Protein AF-A0A3D3DM09-F1 (afdb_monomer)

Nearest PDB structures (foldseek):
  2dn7-assembly1_A  TM=6.534E-01  e=2.223E-01  Homo sapiens
  2cum-assembly1_A  TM=6.910E-01  e=6.233E-01  Homo sapiens
  4plo-assembly1_B-2  TM=5.589E-01  e=1.390E+00  Mus musculus
  2v5y-assembly1_A  TM=5.999E-01  e=7.321E+00  Homo sapiens
  2r2c-assembly1_B  TM=3.373E-01  e=6.914E+00  Porphyromonas gingivalis W83

pLDDT: mean 80.42, std 18.64, range [31.58, 96.94]

Sequence (110 aa):
VQDPEAGLRLRLNVGVATEDIMVFGQAPCSPGRMKHRRVYYLGLLSPSQNGQSDITELYTARFGQPAPGQKVFIVTSQTRNGWKGPNWIHSAIVPPSSTAKSQQATEKAP

Foldseek 3Di:
DPDLPDADWDKDQQAQDPAWKWKWWDAWAALPDDDDDDIDTQGTFDGADVRMTTCQCSVCVPHNRDAARTKMKMWIWTQDPNRIDDIDIDMDGHHHSCPDDPPPDDDDDD

Solvent-accessible surface area (backbone atoms only — not comparable to full-atom values): 6963 Å² total; per-residue (Å²): 137,84,65,95,81,67,70,89,77,43,73,44,81,67,43,88,55,92,58,66,30,38,34,26,36,34,70,67,37,62,59,87,63,86,72,85,83,74,67,41,84,49,46,71,55,66,78,43,60,94,28,30,30,81,44,36,65,48,47,30,77,74,63,44,81,76,54,61,54,25,22,42,39,40,37,39,35,40,50,56,95,89,40,78,49,73,75,47,80,47,73,51,61,39,64,71,77,86,77,78,74,96,78,86,88,82,85,90,80,134

Secondary structure (DSSP, 8-state):
---TT-PPP-EEE--S--S-EEEEEEEEE-TT--S----EEEEEPPPPBTTEEE-HHHHHHHH-PPPTT-EEEEEEEEEETTEEEEEEEEEEEPPPP-SS----------

Mean predicted aligned error: 9.36 Å

Structure (mmCIF, N/CA/C/O backbone):
data_AF-A0A3D3DM09-F1
#
_entry.id   AF-A0A3D3DM09-F1
#
loop_
_atom_site.group_PDB
_atom_site.id
_atom_site.type_symbol
_atom_site.label_atom_id
_atom_site.label_alt_id
_atom_site.label_comp_id
_atom_site.label_asym_id
_atom_site.label_entity_id
_atom_site.label_seq_id
_atom_site.pdbx_PDB_ins_code
_atom_site.Cartn_x
_atom_site.Cartn_y
_atom_site.Cartn_z
_atom_site.occupancy
_atom_site.B_iso_or_equiv
_atom_site.auth_seq_id
_atom_site.auth_comp_id
_atom_site.auth_asym_id
_atom_site.auth_atom_id
_atom_site.pdbx_PDB_model_num
ATOM 1 N N . VAL A 1 1 ? -15.022 13.956 -5.993 1.00 35.59 1 VAL A N 1
ATOM 2 C CA . VAL A 1 1 ? -16.042 12.935 -5.674 1.00 35.59 1 VAL A CA 1
ATOM 3 C C . VAL A 1 1 ? -15.375 11.902 -4.780 1.00 35.59 1 VAL A C 1
ATOM 5 O O . VAL A 1 1 ? -14.512 11.174 -5.251 1.00 35.59 1 VAL A O 1
ATOM 8 N N . GLN A 1 2 ? -15.623 11.968 -3.472 1.00 36.62 2 GLN A N 1
ATOM 9 C CA . GLN A 1 2 ? -15.273 10.913 -2.518 1.00 36.62 2 GLN A CA 1
ATOM 10 C C . GLN A 1 2 ? -16.590 10.207 -2.221 1.00 36.62 2 GLN A C 1
ATOM 12 O O . GLN A 1 2 ? -17.441 10.780 -1.546 1.00 36.62 2 GLN A O 1
ATOM 17 N N . ASP A 1 3 ? -16.785 9.031 -2.812 1.00 46.50 3 ASP A N 1
ATOM 18 C CA . ASP A 1 3 ? -17.992 8.243 -2.594 1.00 46.50 3 ASP A CA 1
ATOM 19 C C . ASP A 1 3 ? -18.008 7.699 -1.157 1.00 46.50 3 ASP A C 1
ATOM 21 O O . ASP A 1 3 ? -17.039 7.056 -0.739 1.00 46.50 3 ASP A O 1
ATOM 25 N N . PRO A 1 4 ? -19.087 7.930 -0.391 1.00 44.12 4 PRO A N 1
ATOM 26 C CA . PRO A 1 4 ? -19.195 7.518 1.009 1.00 44.12 4 PRO A CA 1
ATOM 27 C C . PRO A 1 4 ? -19.397 6.002 1.217 1.00 44.12 4 PRO A C 1
ATOM 29 O O . PRO A 1 4 ? -19.479 5.567 2.361 1.00 44.12 4 PRO A O 1
ATOM 32 N N . GLU A 1 5 ? -19.423 5.193 0.148 1.00 49.34 5 GLU A N 1
ATOM 33 C CA . GLU A 1 5 ? -19.413 3.717 0.208 1.00 49.34 5 GLU A CA 1
ATOM 34 C C . GLU A 1 5 ? -18.031 3.081 -0.031 1.00 49.34 5 GLU A C 1
ATOM 36 O O . GLU A 1 5 ? -17.858 1.871 0.120 1.00 49.34 5 GLU A O 1
ATOM 41 N N . ALA A 1 6 ? -17.016 3.856 -0.420 1.00 57.97 6 ALA A N 1
ATOM 42 C CA . ALA A 1 6 ? -15.742 3.278 -0.818 1.00 57.97 6 ALA A CA 1
ATOM 43 C C . ALA A 1 6 ? -14.922 2.864 0.414 1.00 57.97 6 ALA A C 1
ATOM 45 O O . ALA A 1 6 ? -14.394 3.706 1.142 1.00 57.97 6 ALA A O 1
ATOM 46 N N . GLY A 1 7 ? -14.786 1.552 0.630 1.00 68.38 7 GLY A N 1
ATOM 47 C CA . GLY A 1 7 ? -13.844 0.977 1.590 1.00 68.38 7 GLY A CA 1
ATOM 48 C C . GLY A 1 7 ? -12.409 1.500 1.418 1.00 68.38 7 GLY A C 1
ATOM 49 O O . GLY A 1 7 ? -12.079 2.231 0.481 1.00 68.38 7 GLY A O 1
ATOM 50 N N . LEU A 1 8 ? -11.522 1.129 2.343 1.00 83.50 8 LEU A N 1
ATOM 51 C CA . LEU A 1 8 ? -10.141 1.612 2.328 1.00 83.50 8 LEU A CA 1
ATOM 52 C C . LEU A 1 8 ? -9.448 1.271 0.999 1.00 83.50 8 LEU A C 1
ATOM 54 O O . LEU A 1 8 ? -9.304 0.096 0.672 1.00 83.50 8 LEU A O 1
ATOM 58 N N . ARG A 1 9 ? -8.940 2.293 0.300 1.00 89.50 9 ARG A N 1
ATOM 59 C CA . ARG A 1 9 ? -8.116 2.121 -0.903 1.00 89.50 9 ARG A CA 1
ATOM 60 C C . ARG A 1 9 ? -6.637 2.339 -0.614 1.00 89.50 9 ARG A C 1
ATOM 62 O O . ARG A 1 9 ? -6.240 3.369 -0.067 1.00 89.50 9 ARG A O 1
ATOM 69 N N . LEU A 1 10 ? -5.817 1.386 -1.036 1.00 90.25 10 LEU A N 1
ATOM 70 C CA . LEU A 1 10 ? -4.363 1.445 -0.999 1.00 90.25 10 LEU A CA 1
ATOM 71 C C . LEU A 1 10 ? -3.848 1.776 -2.400 1.00 90.25 10 LEU A C 1
ATOM 73 O O . LEU A 1 10 ? -3.855 0.935 -3.294 1.00 90.25 10 LEU A O 1
ATOM 77 N N . ARG A 1 11 ? -3.383 3.015 -2.585 1.00 91.38 11 ARG A N 1
ATOM 78 C CA . ARG A 1 11 ? -2.799 3.485 -3.848 1.00 91.38 11 ARG A CA 1
ATOM 79 C C . ARG A 1 11 ? -1.297 3.651 -3.695 1.00 91.38 11 ARG A C 1
ATOM 81 O O . ARG A 1 11 ? -0.832 4.256 -2.730 1.00 91.38 11 ARG A O 1
ATOM 88 N N . LEU A 1 12 ? -0.551 3.137 -4.662 1.00 89.50 12 LEU A N 1
ATOM 89 C CA . LEU A 1 12 ? 0.897 3.235 -4.705 1.00 89.50 12 LEU A CA 1
ATOM 90 C C . LEU A 1 12 ? 1.341 4.158 -5.840 1.00 89.50 12 LEU A C 1
ATOM 92 O O . LEU A 1 12 ? 0.996 3.939 -7.000 1.00 89.50 12 LEU A O 1
ATOM 96 N N . ASN A 1 13 ? 2.139 5.168 -5.498 1.00 86.81 13 ASN A N 1
ATOM 97 C CA . ASN A 1 13 ? 2.794 6.031 -6.475 1.00 86.81 13 ASN A CA 1
ATOM 98 C C . ASN A 1 13 ? 4.031 5.307 -7.013 1.00 86.81 13 ASN A C 1
ATOM 100 O O . ASN A 1 13 ? 4.997 5.119 -6.276 1.00 86.81 13 ASN A O 1
ATOM 104 N N . VAL A 1 14 ? 3.994 4.911 -8.283 1.00 78.19 14 VAL A N 1
ATOM 105 C CA . VAL A 1 14 ? 5.091 4.184 -8.949 1.00 78.19 14 VAL A CA 1
ATOM 106 C C . VAL A 1 14 ? 5.663 4.934 -10.155 1.00 78.19 14 VAL A C 1
ATOM 108 O O . VAL A 1 14 ? 6.618 4.467 -10.766 1.00 78.19 14 VAL A O 1
ATOM 111 N N . GLY A 1 15 ? 5.104 6.102 -10.495 1.00 74.50 15 GLY A N 1
ATOM 112 C CA . GLY A 1 15 ? 5.469 6.832 -11.710 1.00 74.50 15 GLY A CA 1
ATOM 113 C C . GLY A 1 15 ? 5.022 6.093 -12.974 1.00 74.50 15 GLY A C 1
ATOM 114 O O . GLY A 1 15 ? 4.131 5.240 -12.923 1.00 74.50 15 GLY A O 1
ATOM 115 N N . VAL A 1 16 ? 5.617 6.433 -14.119 1.00 66.50 16 VAL A N 1
ATOM 116 C CA . VAL A 1 16 ? 5.416 5.677 -15.363 1.00 66.50 16 VAL A CA 1
ATOM 117 C C . VAL A 1 16 ? 6.166 4.354 -15.222 1.00 66.50 16 VAL A C 1
ATOM 119 O O . VAL A 1 16 ? 7.387 4.309 -15.343 1.00 66.50 16 VAL A O 1
ATOM 122 N N . ALA A 1 17 ? 5.433 3.289 -14.908 1.00 61.84 17 ALA A N 1
ATOM 123 C CA . ALA A 1 17 ? 5.981 1.945 -14.868 1.00 61.84 17 ALA A CA 1
ATOM 124 C C . ALA A 1 17 ? 5.961 1.375 -16.290 1.00 61.84 17 ALA A C 1
ATOM 126 O O . ALA A 1 17 ? 4.892 1.140 -16.847 1.00 61.84 17 ALA A O 1
ATOM 127 N N . THR A 1 18 ? 7.136 1.196 -16.888 1.00 59.19 18 THR A N 1
ATOM 128 C CA . THR A 1 18 ? 7.299 0.595 -18.224 1.00 59.19 18 THR A CA 1
ATOM 129 C C . THR A 1 18 ? 7.547 -0.914 -18.176 1.00 59.19 18 THR A C 1
ATOM 131 O O . THR A 1 18 ? 7.640 -1.542 -19.223 1.00 59.19 18 THR A O 1
ATOM 134 N N . GLU A 1 19 ? 7.690 -1.489 -16.980 1.00 69.50 19 GLU A N 1
ATOM 135 C CA . GLU A 1 19 ? 8.089 -2.881 -16.739 1.00 69.50 19 GLU A CA 1
ATOM 136 C C . GLU A 1 19 ? 7.286 -3.487 -15.580 1.00 69.50 19 GLU A C 1
ATOM 138 O O . GLU A 1 19 ? 6.670 -2.763 -14.791 1.00 69.50 19 GLU A O 1
ATOM 143 N N . ASP A 1 20 ? 7.342 -4.815 -15.452 1.00 77.19 20 ASP A N 1
ATOM 144 C CA . ASP A 1 20 ? 6.687 -5.564 -14.381 1.00 77.19 20 ASP A CA 1
ATOM 145 C C . ASP A 1 20 ? 7.280 -5.206 -13.006 1.00 77.19 20 ASP A C 1
ATOM 147 O O . ASP A 1 20 ? 8.435 -5.510 -12.681 1.00 77.19 20 ASP A O 1
ATOM 151 N N . ILE A 1 21 ? 6.469 -4.566 -12.159 1.00 87.31 21 ILE A N 1
ATOM 152 C CA . ILE A 1 21 ? 6.842 -4.216 -10.785 1.00 87.31 21 ILE A CA 1
ATOM 153 C C . ILE A 1 21 ? 6.314 -5.294 -9.843 1.00 87.31 21 ILE A C 1
ATOM 155 O O . ILE A 1 21 ? 5.107 -5.453 -9.679 1.00 87.31 21 ILE A O 1
ATOM 159 N N . MET A 1 22 ? 7.209 -6.000 -9.156 1.00 91.50 22 MET A N 1
ATOM 160 C CA . MET A 1 22 ? 6.820 -6.944 -8.111 1.00 91.50 22 MET A CA 1
ATOM 161 C C . MET A 1 22 ? 6.429 -6.192 -6.841 1.00 91.50 22 MET A C 1
ATOM 163 O O 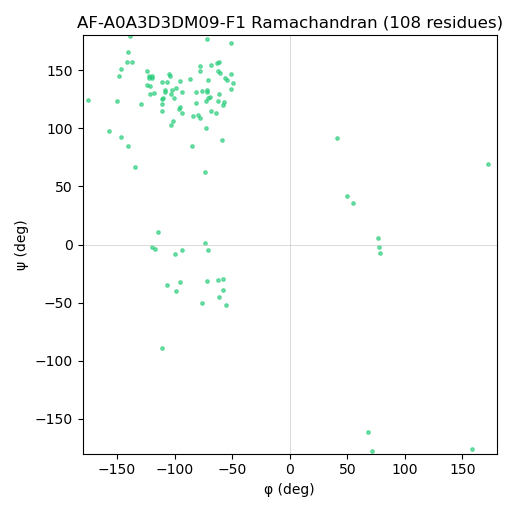. MET A 1 22 ? 7.184 -5.346 -6.353 1.00 91.50 22 MET A O 1
ATOM 167 N N . VAL A 1 23 ? 5.286 -6.553 -6.266 1.00 94.00 23 VAL A N 1
ATOM 168 C CA . VAL A 1 23 ? 4.755 -5.972 -5.033 1.00 94.00 23 VAL A CA 1
ATOM 169 C C . VAL A 1 23 ? 4.863 -6.980 -3.900 1.00 94.00 23 VAL A C 1
ATOM 171 O O . VAL A 1 23 ? 4.433 -8.130 -4.006 1.00 94.00 23 VAL A O 1
ATOM 174 N N . PHE A 1 24 ? 5.397 -6.524 -2.775 1.00 95.81 24 PHE A N 1
ATOM 175 C CA . PHE A 1 24 ? 5.449 -7.261 -1.525 1.00 95.81 24 PHE A CA 1
ATOM 176 C C . PHE A 1 24 ? 4.779 -6.447 -0.422 1.00 95.81 24 PHE A C 1
ATOM 178 O O . PHE A 1 24 ? 4.836 -5.219 -0.417 1.00 95.81 24 PHE A O 1
ATOM 185 N N . GLY A 1 25 ? 4.186 -7.122 0.555 1.00 96.31 25 GLY A N 1
ATOM 186 C CA . GLY A 1 25 ? 3.537 -6.470 1.684 1.00 96.31 25 GLY A CA 1
ATOM 187 C C . GLY A 1 25 ? 3.762 -7.194 2.997 1.00 96.31 25 GLY A C 1
ATOM 188 O O . GLY A 1 25 ? 4.047 -8.392 3.043 1.00 96.31 25 GLY A O 1
ATOM 189 N N . GLN A 1 26 ? 3.627 -6.449 4.084 1.00 96.94 26 GLN A N 1
ATOM 190 C CA . GLN A 1 26 ? 3.562 -6.993 5.435 1.00 96.94 26 GLN A CA 1
ATOM 191 C C . GLN A 1 26 ? 2.118 -6.938 5.934 1.00 96.94 26 GLN A C 1
ATOM 193 O O . GLN A 1 26 ? 1.407 -5.969 5.653 1.00 96.94 26 GLN A O 1
ATOM 198 N N . ALA A 1 27 ? 1.732 -7.921 6.750 1.00 95.88 27 ALA A N 1
ATOM 199 C CA . ALA A 1 27 ? 0.514 -7.833 7.544 1.00 95.88 27 ALA A CA 1
ATOM 200 C C . ALA A 1 27 ? 0.466 -6.508 8.343 1.00 95.88 27 ALA A C 1
ATOM 202 O O . ALA A 1 27 ? 1.530 -6.013 8.767 1.00 95.88 27 ALA A O 1
ATOM 203 N N . PRO A 1 28 ? -0.737 -5.943 8.557 1.00 94.94 28 PRO A N 1
ATOM 204 C CA . PRO A 1 28 ? -0.901 -4.678 9.262 1.00 94.94 28 PRO A CA 1
ATOM 205 C C . PRO A 1 28 ? -0.260 -4.745 10.648 1.00 94.94 28 PRO A C 1
ATOM 207 O O . PRO A 1 28 ? -0.280 -5.782 11.315 1.00 94.94 28 PRO A O 1
ATOM 210 N N . CYS A 1 29 ? 0.347 -3.652 11.094 1.00 95.62 29 CYS A N 1
ATOM 211 C CA . CYS A 1 29 ? 1.037 -3.613 12.381 1.00 95.62 29 CYS A CA 1
ATOM 212 C C . CYS A 1 29 ? 0.775 -2.317 13.147 1.00 95.62 29 CY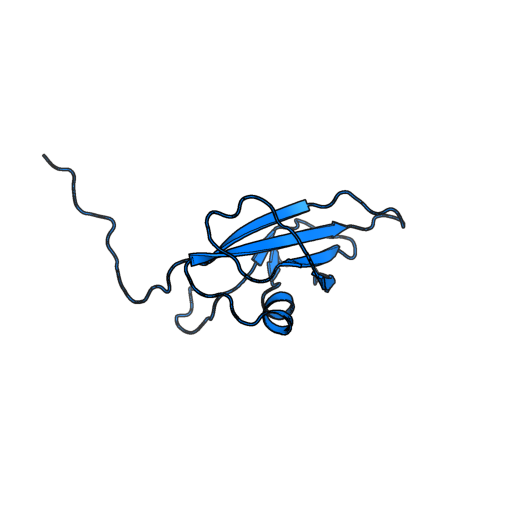S A C 1
ATOM 214 O O . CYS A 1 29 ? 0.072 -1.430 12.672 1.00 95.62 29 CYS A O 1
ATOM 216 N N . SER A 1 30 ? 1.362 -2.191 14.340 1.00 94.38 30 SER A N 1
ATOM 217 C CA . SER A 1 30 ? 1.238 -0.976 15.145 1.00 94.38 30 SER A CA 1
ATOM 218 C C . SER A 1 30 ? 1.800 0.265 14.425 1.00 94.38 30 SER A C 1
ATOM 220 O O . SER A 1 30 ? 2.795 0.155 13.694 1.00 94.38 30 SER A O 1
ATOM 222 N N . PRO A 1 31 ? 1.216 1.459 14.653 1.00 93.62 31 PRO A N 1
ATOM 223 C CA . PRO A 1 31 ? 1.632 2.700 13.992 1.00 93.62 31 PRO A CA 1
ATOM 224 C C . PRO A 1 31 ? 3.075 3.102 14.321 1.00 93.62 31 PRO A C 1
ATOM 226 O O . PRO A 1 31 ? 3.778 3.638 13.466 1.00 93.62 31 PRO A O 1
ATOM 229 N N . GLY A 1 32 ? 3.553 2.760 15.524 1.00 94.69 32 GLY A N 1
ATOM 230 C CA . GLY A 1 32 ? 4.926 3.021 15.968 1.00 94.69 32 GLY A CA 1
ATOM 231 C C . GLY A 1 32 ? 6.000 2.160 15.291 1.00 94.69 32 GLY A C 1
ATOM 232 O O . GLY A 1 32 ? 7.189 2.363 15.529 1.00 94.69 32 GLY A O 1
ATOM 233 N N . ARG A 1 33 ? 5.639 1.184 14.445 1.00 94.88 33 ARG A N 1
ATOM 234 C CA . ARG A 1 33 ? 6.641 0.383 13.732 1.00 94.88 33 ARG A CA 1
ATOM 235 C C . ARG A 1 33 ? 7.330 1.228 12.656 1.00 94.88 33 ARG A C 1
ATOM 237 O O . ARG A 1 33 ? 6.682 1.800 11.782 1.00 94.88 33 ARG A O 1
ATOM 244 N N . MET A 1 34 ? 8.662 1.277 12.694 1.00 93.12 34 MET A N 1
ATOM 245 C CA . MET A 1 34 ? 9.461 2.077 11.749 1.00 93.12 34 MET A CA 1
ATOM 246 C C . MET A 1 34 ? 9.976 1.279 10.546 1.00 93.12 34 MET A C 1
ATOM 248 O O . MET A 1 34 ? 10.076 1.831 9.457 1.00 93.12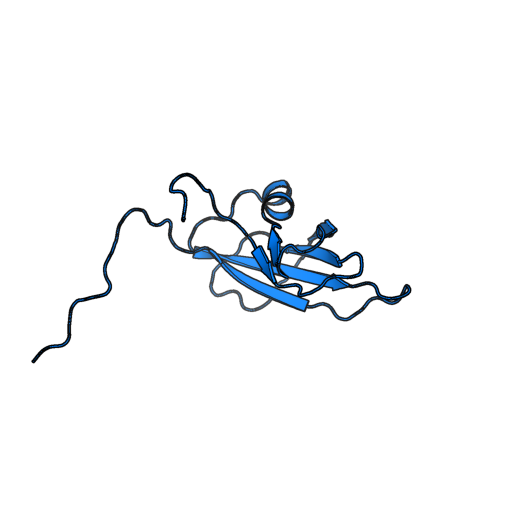 34 MET A O 1
ATOM 252 N N . LYS A 1 35 ? 10.274 -0.016 10.717 1.00 92.81 35 LYS A N 1
ATOM 253 C CA . LYS A 1 35 ? 10.823 -0.888 9.665 1.00 92.81 35 LYS A CA 1
ATOM 254 C C . LYS A 1 35 ? 9.923 -2.099 9.429 1.00 92.81 35 LYS A C 1
ATOM 256 O O . LYS A 1 35 ? 9.358 -2.638 10.388 1.00 92.81 35 LYS A O 1
ATOM 261 N N . HIS A 1 36 ? 9.836 -2.552 8.178 1.00 91.38 36 HIS A N 1
ATOM 262 C CA . HIS A 1 36 ? 9.214 -3.838 7.873 1.00 91.38 36 HIS A CA 1
ATOM 263 C C . HIS A 1 36 ? 10.082 -4.989 8.406 1.00 91.38 36 HIS A C 1
ATOM 265 O O . HIS A 1 36 ? 11.295 -4.850 8.564 1.00 91.38 36 HIS A O 1
ATOM 271 N N . ARG A 1 37 ? 9.465 -6.140 8.688 1.00 89.75 37 ARG A N 1
ATOM 272 C CA . ARG A 1 37 ? 10.179 -7.384 9.024 1.00 89.75 37 ARG A CA 1
ATOM 273 C C . ARG A 1 37 ? 10.013 -8.411 7.912 1.00 89.75 37 ARG A C 1
ATOM 275 O O . ARG A 1 37 ? 10.815 -8.443 6.988 1.00 89.75 37 ARG A O 1
ATOM 282 N N . ARG A 1 38 ? 8.958 -9.225 7.990 1.00 92.50 38 ARG A N 1
ATOM 283 C CA . ARG A 1 38 ? 8.639 -10.253 6.995 1.00 92.50 38 ARG A CA 1
ATOM 284 C C . ARG A 1 38 ? 7.668 -9.683 5.974 1.00 92.50 38 ARG A C 1
ATOM 286 O O . ARG A 1 38 ? 6.536 -9.370 6.329 1.00 92.50 38 ARG A O 1
ATOM 293 N N . VAL A 1 39 ? 8.132 -9.544 4.739 1.00 95.44 39 VAL A N 1
ATOM 294 C CA . VAL A 1 39 ? 7.296 -9.154 3.602 1.00 95.44 39 VAL A CA 1
ATOM 295 C C . VAL A 1 39 ? 7.007 -10.376 2.749 1.00 95.44 39 VAL A C 1
ATOM 297 O O . VAL A 1 39 ? 7.841 -11.271 2.624 1.00 95.44 39 VAL A O 1
ATOM 300 N N . TYR A 1 40 ? 5.815 -10.409 2.178 1.00 96.38 40 TYR A N 1
ATOM 301 C CA . TYR A 1 40 ? 5.336 -11.499 1.352 1.00 96.38 40 TYR A CA 1
ATOM 302 C C . TYR A 1 40 ? 4.965 -10.976 -0.024 1.00 96.38 40 TYR A C 1
ATOM 304 O O . TYR A 1 40 ? 4.418 -9.882 -0.128 1.00 96.38 40 TYR A O 1
ATOM 312 N N . TYR A 1 41 ? 5.237 -11.766 -1.059 1.00 95.25 41 TYR A N 1
ATOM 313 C CA . TYR A 1 41 ? 4.826 -11.438 -2.420 1.00 95.25 41 TYR A CA 1
ATOM 314 C C . TYR A 1 41 ? 3.298 -11.340 -2.508 1.00 95.25 41 TYR A C 1
ATOM 316 O O . TYR A 1 41 ? 2.594 -12.226 -2.017 1.00 95.25 41 TYR A O 1
ATOM 324 N N . LEU A 1 42 ? 2.800 -10.249 -3.084 1.00 95.31 42 LEU A N 1
ATOM 325 C CA . LEU A 1 42 ? 1.372 -9.994 -3.274 1.00 95.31 42 LEU A CA 1
ATOM 326 C C . LEU A 1 42 ? 0.960 -10.155 -4.735 1.00 95.31 42 LEU A C 1
ATOM 328 O O . LEU A 1 42 ? -0.132 -10.641 -4.998 1.00 95.31 42 LEU A O 1
ATOM 332 N N . GLY A 1 43 ? 1.835 -9.788 -5.671 1.00 92.81 43 GLY A N 1
ATOM 333 C CA . GLY A 1 43 ? 1.557 -9.873 -7.100 1.00 92.81 43 GLY A CA 1
ATOM 334 C C . GLY A 1 43 ? 2.440 -8.943 -7.921 1.00 92.81 43 GLY A C 1
ATOM 335 O O . GLY A 1 43 ? 3.325 -8.268 -7.386 1.00 92.81 43 GLY A O 1
ATOM 336 N N . LEU A 1 44 ? 2.171 -8.908 -9.222 1.00 90.50 44 LEU A N 1
ATOM 337 C CA . LEU A 1 44 ? 2.685 -7.878 -10.114 1.00 90.50 44 LEU A CA 1
ATOM 338 C C . LEU A 1 44 ? 1.741 -6.680 -10.083 1.00 90.50 44 LEU A C 1
ATOM 340 O O . LEU A 1 44 ? 0.524 -6.831 -9.982 1.00 90.50 44 LEU A O 1
ATOM 344 N N . LEU A 1 45 ? 2.317 -5.489 -10.134 1.00 87.88 45 LEU A N 1
ATOM 345 C CA . LEU A 1 45 ? 1.568 -4.250 -10.205 1.00 87.88 45 LEU A CA 1
ATOM 346 C C . LEU A 1 45 ? 0.934 -4.121 -11.595 1.00 87.88 45 LEU A C 1
ATOM 348 O O . LEU A 1 45 ? 1.611 -4.294 -12.607 1.00 8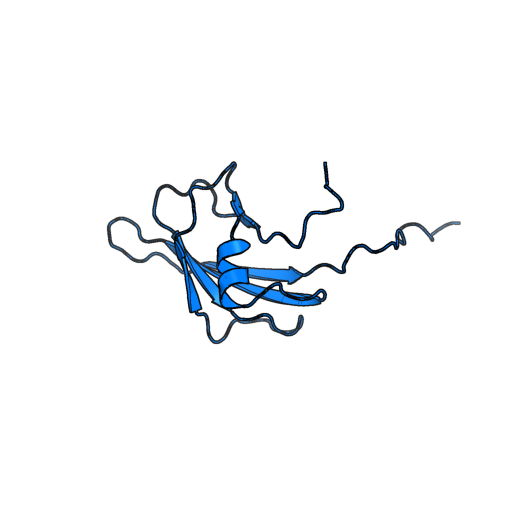7.88 45 LEU A O 1
ATOM 352 N N . SER A 1 46 ? -0.348 -3.773 -11.640 1.00 76.44 46 SER A N 1
ATOM 353 C CA . SER A 1 46 ? -1.017 -3.378 -12.879 1.00 76.44 46 SER A CA 1
ATOM 354 C C . SER A 1 46 ? -0.364 -2.118 -13.472 1.00 76.44 46 SER A C 1
ATOM 356 O O . SER A 1 46 ? 0.226 -1.336 -12.719 1.00 76.44 46 SER A O 1
ATOM 358 N N . PRO A 1 47 ? -0.496 -1.860 -14.788 1.00 73.44 47 PRO A N 1
ATOM 359 C CA . PRO A 1 47 ? -0.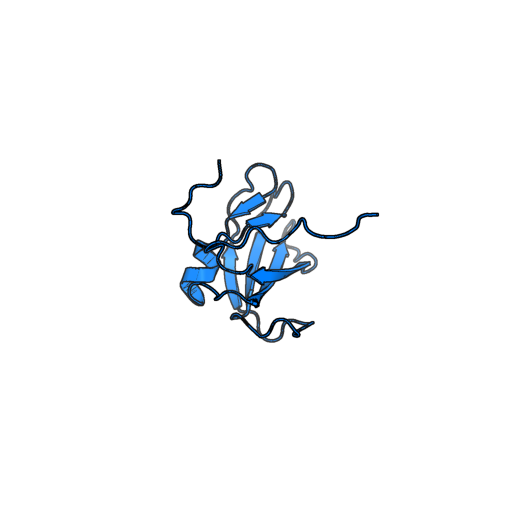052 -0.605 -15.386 1.00 73.44 47 PRO A CA 1
ATOM 360 C C . PRO A 1 47 ? -0.599 0.601 -14.618 1.00 73.44 47 PRO A C 1
ATOM 362 O O . PRO A 1 47 ? -1.783 0.647 -14.273 1.00 73.44 47 PRO A O 1
ATOM 365 N N . SER A 1 48 ? 0.264 1.576 -14.336 1.00 76.44 48 SER A N 1
ATOM 366 C CA . SER A 1 48 ? -0.135 2.728 -13.537 1.00 76.44 48 SER A CA 1
ATOM 367 C C . SER A 1 48 ? -1.064 3.651 -14.327 1.00 76.44 48 SER A C 1
ATOM 369 O O . SER A 1 48 ? -0.777 4.050 -15.455 1.00 76.44 48 SER A O 1
ATOM 371 N N . GLN A 1 49 ? -2.180 4.044 -13.715 1.00 74.38 49 GLN A N 1
ATOM 372 C CA . GLN A 1 49 ? -3.054 5.083 -14.248 1.00 74.38 49 GLN A CA 1
ATOM 373 C C . GLN A 1 49 ? -2.671 6.408 -13.586 1.00 74.38 49 GLN A C 1
ATOM 375 O O . GLN A 1 49 ? -2.732 6.547 -12.363 1.00 74.38 49 GLN A O 1
ATOM 380 N N . ASN A 1 50 ? -2.235 7.386 -14.384 1.00 77.94 50 ASN A N 1
ATOM 381 C CA . ASN A 1 50 ? -1.732 8.678 -13.894 1.00 77.94 50 ASN A CA 1
ATOM 382 C C . ASN A 1 50 ? -0.579 8.541 -12.873 1.00 77.94 50 ASN A C 1
ATOM 384 O O . ASN A 1 50 ? -0.500 9.294 -11.904 1.00 77.94 50 ASN A O 1
ATOM 388 N N . GLY A 1 51 ? 0.298 7.547 -13.054 1.00 81.50 51 GLY A N 1
ATOM 389 C CA . GLY A 1 51 ? 1.445 7.305 -12.168 1.00 81.50 51 GLY A CA 1
ATOM 390 C C . GLY A 1 51 ? 1.105 6.632 -10.833 1.00 81.50 51 GLY A C 1
ATOM 391 O O . GLY A 1 51 ? 1.991 6.457 -9.989 1.00 81.50 51 GLY A O 1
ATOM 392 N N . GLN A 1 52 ? -0.156 6.231 -10.641 1.00 85.88 52 GLN A N 1
ATOM 393 C CA . GLN A 1 52 ? -0.637 5.527 -9.457 1.00 85.88 52 GLN A CA 1
ATOM 394 C C . GLN A 1 52 ? -1.194 4.159 -9.829 1.00 85.88 52 GLN A C 1
ATOM 396 O O . GLN A 1 52 ? -1.817 3.996 -10.873 1.00 85.88 52 GLN A O 1
ATOM 401 N N . SER A 1 53 ? -1.005 3.180 -8.953 1.00 88.19 53 SER A N 1
ATOM 402 C CA . SER A 1 53 ? -1.628 1.861 -9.085 1.00 88.19 53 SER A CA 1
ATOM 403 C C . SER A 1 53 ? -2.419 1.529 -7.836 1.00 88.19 53 SER A C 1
ATOM 405 O O . SER A 1 53 ? -1.969 1.806 -6.722 1.00 88.19 53 SER A O 1
ATOM 407 N N . ASP A 1 54 ? -3.609 0.971 -8.022 1.00 90.44 54 ASP A N 1
ATOM 408 C CA . ASP A 1 54 ? -4.411 0.452 -6.922 1.00 90.44 54 ASP A CA 1
ATOM 409 C C . ASP A 1 54 ? -3.908 -0.952 -6.569 1.00 90.44 54 ASP A C 1
ATOM 411 O O . ASP A 1 54 ? -3.842 -1.833 -7.421 1.00 90.44 54 ASP A O 1
ATOM 415 N N . ILE A 1 55 ? -3.494 -1.135 -5.318 1.00 92.75 55 ILE A N 1
ATOM 416 C CA . ILE A 1 55 ? -2.990 -2.408 -4.790 1.00 92.75 55 ILE A CA 1
ATOM 417 C C . ILE A 1 55 ? -3.920 -2.974 -3.715 1.00 92.75 55 ILE A C 1
ATOM 419 O O . ILE A 1 55 ? -3.533 -3.894 -2.992 1.00 92.75 55 ILE A O 1
ATOM 423 N N . THR A 1 56 ? -5.117 -2.402 -3.563 1.00 92.69 56 THR A N 1
ATOM 424 C CA . THR A 1 56 ? -6.068 -2.770 -2.512 1.00 92.69 56 THR A CA 1
ATOM 425 C C . THR A 1 56 ? -6.367 -4.256 -2.577 1.00 92.69 56 THR A C 1
ATOM 427 O O . THR A 1 56 ? -6.153 -4.943 -1.587 1.00 92.69 56 THR A O 1
ATOM 430 N N . GLU A 1 57 ? -6.752 -4.766 -3.747 1.00 92.44 57 GLU A N 1
ATOM 431 C CA . GLU A 1 57 ? -7.076 -6.183 -3.941 1.00 92.44 57 GLU A CA 1
ATOM 432 C C . GLU A 1 57 ? -5.878 -7.099 -3.664 1.00 92.44 57 GLU A C 1
ATOM 434 O O . GLU A 1 57 ? -6.012 -8.073 -2.928 1.00 92.44 57 GLU A O 1
ATOM 439 N N . LEU A 1 58 ? -4.684 -6.752 -4.166 1.00 93.88 58 LEU A N 1
ATOM 440 C CA . LEU A 1 58 ? -3.453 -7.517 -3.913 1.00 93.88 58 LEU A CA 1
ATOM 441 C C . LEU A 1 58 ? -3.150 -7.634 -2.414 1.00 93.88 58 LEU A C 1
ATOM 443 O O . LEU A 1 58 ? -2.691 -8.671 -1.931 1.00 93.88 58 LEU A O 1
ATOM 447 N N . TYR A 1 59 ? -3.389 -6.559 -1.666 1.00 95.25 59 TYR A N 1
ATOM 448 C CA . TYR A 1 59 ? -3.150 -6.529 -0.232 1.00 95.25 59 TYR A CA 1
ATOM 449 C C . TYR A 1 59 ? -4.235 -7.276 0.550 1.00 95.25 59 TYR A C 1
ATOM 451 O O . TYR A 1 59 ? -3.923 -8.125 1.393 1.00 95.25 59 TYR A O 1
ATOM 459 N N . THR A 1 60 ? -5.507 -6.974 0.281 1.00 94.56 60 THR A N 1
ATOM 460 C CA . THR A 1 60 ? -6.646 -7.509 1.036 1.00 94.56 60 THR A CA 1
ATOM 461 C C . THR A 1 60 ? -6.885 -8.983 0.755 1.00 94.56 60 THR A C 1
ATOM 463 O O . THR A 1 60 ? -7.249 -9.701 1.683 1.00 94.56 60 THR A O 1
ATOM 466 N N . ALA A 1 61 ? -6.581 -9.473 -0.450 1.00 94.75 61 ALA A N 1
ATOM 467 C CA . ALA A 1 61 ? -6.636 -10.900 -0.765 1.00 94.75 61 ALA A CA 1
ATOM 468 C C . ALA A 1 61 ? -5.737 -11.738 0.159 1.00 94.75 61 ALA A C 1
ATOM 470 O O . ALA A 1 61 ? -6.043 -12.895 0.437 1.00 94.75 61 ALA A O 1
ATOM 471 N N . ARG A 1 62 ? -4.636 -11.159 0.663 1.00 95.94 62 ARG A N 1
ATOM 472 C CA . ARG A 1 62 ? -3.699 -11.862 1.548 1.00 95.94 62 ARG A CA 1
ATOM 473 C C . ARG A 1 62 ? -3.906 -11.575 3.032 1.00 95.94 62 ARG A C 1
ATOM 475 O O . ARG A 1 62 ? -3.732 -12.480 3.844 1.00 95.94 62 ARG A O 1
ATOM 482 N N . PHE A 1 63 ? -4.196 -10.329 3.401 1.00 94.94 63 PHE A N 1
ATOM 483 C CA . PHE A 1 63 ? -4.216 -9.898 4.807 1.00 94.94 63 PHE A CA 1
ATOM 484 C C . PHE A 1 63 ? -5.583 -9.419 5.301 1.00 94.94 63 PHE A C 1
ATOM 486 O O . PHE A 1 63 ? -5.715 -9.098 6.482 1.00 94.94 63 PHE A O 1
ATOM 493 N N . GLY A 1 64 ? -6.585 -9.354 4.425 1.00 93.25 64 GLY A N 1
ATOM 494 C CA . GLY A 1 64 ? -7.841 -8.666 4.699 1.00 93.25 64 GLY A CA 1
ATOM 495 C C . GLY A 1 64 ? -7.690 -7.142 4.718 1.00 93.25 64 GLY A C 1
ATOM 496 O O . GLY A 1 64 ? -6.621 -6.584 4.450 1.00 93.25 64 GLY A O 1
ATOM 497 N N . GLN A 1 65 ? -8.789 -6.451 5.018 1.00 92.06 65 GLN A N 1
ATOM 498 C CA . GLN A 1 65 ? -8.801 -4.995 5.124 1.00 92.06 65 GLN A CA 1
ATOM 499 C C . GLN A 1 65 ? -8.081 -4.550 6.410 1.00 92.06 65 GLN A C 1
ATOM 501 O O . GLN A 1 65 ? -8.477 -4.970 7.499 1.00 92.06 65 GLN A O 1
ATOM 506 N N . PRO A 1 66 ? -7.038 -3.703 6.326 1.00 92.25 66 PRO A N 1
ATOM 507 C CA . PRO A 1 66 ? -6.365 -3.212 7.519 1.00 92.25 66 PRO A CA 1
ATOM 508 C C . PRO A 1 66 ? -7.27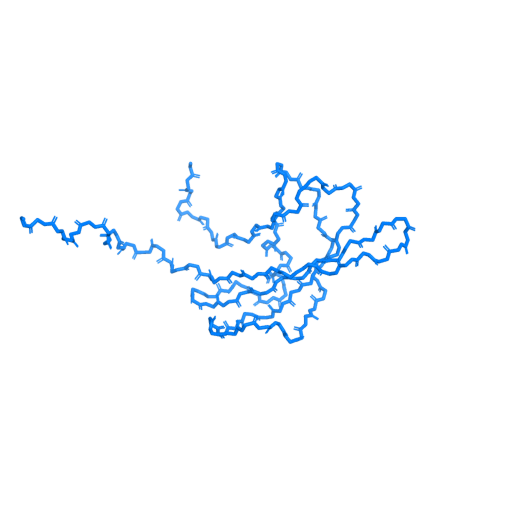2 -2.232 8.273 1.00 92.25 66 PRO A C 1
ATOM 510 O O . PRO A 1 66 ? -7.980 -1.418 7.676 1.00 92.25 66 PRO A O 1
ATOM 513 N N . ALA A 1 67 ? -7.237 -2.310 9.600 1.00 91.44 67 ALA A N 1
ATOM 514 C CA . ALA A 1 67 ? -8.057 -1.484 10.471 1.00 91.44 67 ALA A CA 1
ATOM 515 C C . ALA A 1 67 ? -7.485 -0.059 10.611 1.00 91.44 67 ALA A C 1
ATOM 517 O O . ALA A 1 67 ? -6.266 0.133 10.508 1.00 91.44 67 ALA A O 1
ATOM 518 N N . PRO A 1 68 ? -8.334 0.942 10.907 1.00 92.50 68 PRO A N 1
ATOM 519 C CA . PRO A 1 68 ? -7.886 2.289 11.244 1.00 92.50 68 PRO A CA 1
ATOM 520 C C . PRO A 1 68 ? -6.784 2.318 12.311 1.00 92.50 68 PRO A C 1
ATOM 522 O O . PRO A 1 68 ? -6.818 1.568 13.286 1.00 92.50 68 PRO A O 1
ATOM 525 N N . GLY A 1 69 ? -5.784 3.181 12.123 1.00 93.00 69 GLY A N 1
ATOM 526 C CA . GLY A 1 69 ? -4.637 3.315 13.026 1.00 93.00 69 GLY A CA 1
ATOM 527 C C . GLY A 1 69 ? -3.558 2.238 12.868 1.00 93.00 69 GLY A C 1
ATOM 528 O O . GLY A 1 69 ? -2.481 2.372 13.452 1.00 93.00 69 GLY A O 1
ATOM 529 N N . GLN A 1 70 ? -3.782 1.198 12.058 1.00 94.81 70 GLN A N 1
ATOM 530 C CA . GLN A 1 70 ? -2.730 0.246 11.708 1.00 94.81 70 GLN A CA 1
ATOM 531 C C . GLN A 1 70 ? -1.804 0.822 10.638 1.00 94.81 70 GLN A C 1
ATOM 533 O O . GLN A 1 70 ? -2.211 1.604 9.784 1.00 94.81 70 GLN A O 1
ATOM 538 N N . LYS A 1 71 ? -0.538 0.414 10.663 1.00 95.94 71 LYS A N 1
ATOM 539 C CA . LYS A 1 71 ? 0.444 0.750 9.636 1.00 95.94 71 LYS A CA 1
ATOM 540 C C . LYS A 1 71 ? 0.600 -0.389 8.647 1.00 95.94 71 LYS A C 1
ATOM 542 O O . LYS A 1 71 ? 0.761 -1.546 9.040 1.00 95.94 71 LYS A O 1
ATOM 547 N N . VAL A 1 72 ? 0.619 -0.030 7.373 1.00 96.38 72 VAL A N 1
ATOM 548 C CA . VAL A 1 72 ? 0.891 -0.923 6.252 1.00 96.38 72 VAL A CA 1
ATOM 549 C C . VAL A 1 72 ? 2.287 -0.627 5.717 1.00 96.38 72 VAL A C 1
ATOM 551 O O . VAL A 1 72 ? 2.691 0.533 5.626 1.00 96.38 72 VAL A O 1
ATOM 554 N N . PHE A 1 73 ? 3.022 -1.683 5.369 1.00 96.88 73 PHE A N 1
ATOM 555 C CA . PHE A 1 73 ? 4.295 -1.601 4.659 1.00 96.88 73 PHE A CA 1
ATOM 556 C C . PHE A 1 73 ? 4.168 -2.310 3.318 1.00 96.88 73 PHE A C 1
ATOM 558 O O . PHE A 1 73 ? 3.744 -3.468 3.280 1.00 96.88 73 PHE A O 1
ATOM 565 N N . ILE A 1 74 ? 4.588 -1.626 2.258 1.00 96.19 74 ILE A N 1
ATOM 566 C CA . ILE A 1 74 ? 4.670 -2.140 0.894 1.00 96.19 74 ILE A CA 1
ATOM 567 C C . ILE A 1 74 ? 6.113 -2.016 0.432 1.00 96.19 74 ILE A C 1
ATOM 569 O O . ILE A 1 74 ? 6.766 -1.004 0.675 1.00 96.19 74 ILE A O 1
ATOM 573 N N . VAL A 1 75 ? 6.616 -3.053 -0.220 1.00 95.00 75 VAL A N 1
ATOM 574 C CA . VAL A 1 75 ? 7.929 -3.046 -0.854 1.00 95.00 75 VAL A CA 1
ATOM 575 C C . VAL A 1 75 ? 7.735 -3.335 -2.328 1.00 95.00 75 VAL A C 1
ATOM 577 O O . VAL A 1 75 ? 7.083 -4.316 -2.676 1.00 95.00 75 VAL A O 1
ATOM 580 N N . THR A 1 76 ? 8.307 -2.508 -3.189 1.00 91.75 76 THR A N 1
ATOM 581 C CA . THR A 1 76 ? 8.326 -2.754 -4.631 1.00 91.75 76 THR A CA 1
ATOM 582 C C . THR A 1 76 ? 9.721 -3.072 -5.110 1.00 91.75 76 THR A C 1
ATOM 584 O O . THR A 1 76 ? 10.690 -2.446 -4.683 1.00 91.75 76 THR A O 1
ATOM 587 N N . SER A 1 77 ? 9.813 -4.029 -6.024 1.00 89.12 77 SER A N 1
ATOM 588 C CA . SER A 1 77 ? 11.051 -4.396 -6.698 1.00 89.12 77 SER A CA 1
ATOM 589 C C . SER A 1 77 ? 10.800 -4.403 -8.198 1.00 89.12 77 SER A C 1
ATOM 591 O O . SER A 1 77 ? 9.907 -5.106 -8.669 1.00 89.12 77 SER A O 1
ATOM 593 N N . GLN A 1 78 ? 11.548 -3.584 -8.931 1.00 84.44 78 GLN A N 1
ATOM 594 C CA . GLN A 1 78 ? 11.466 -3.519 -10.389 1.00 84.44 78 GLN A CA 1
ATOM 595 C C . GLN A 1 78 ? 12.547 -4.410 -10.991 1.00 84.44 78 GLN A C 1
ATOM 597 O O . GLN A 1 78 ? 13.669 -4.430 -10.482 1.00 84.44 78 GLN A O 1
ATOM 602 N N . THR A 1 79 ? 12.231 -5.126 -12.067 1.00 77.44 79 THR A N 1
ATOM 603 C CA . THR A 1 79 ? 13.232 -5.872 -12.837 1.00 77.44 79 THR A CA 1
ATOM 604 C C . THR A 1 79 ? 13.399 -5.205 -14.188 1.00 77.44 79 THR A C 1
ATOM 606 O O . THR A 1 79 ? 12.475 -5.235 -14.992 1.00 77.44 79 THR A O 1
ATOM 609 N N . ARG A 1 80 ? 14.592 -4.660 -14.441 1.00 73.44 80 ARG A N 1
ATOM 610 C CA . ARG A 1 80 ? 14.933 -3.988 -15.694 1.00 73.44 80 ARG A CA 1
ATOM 611 C C . ARG A 1 80 ? 15.934 -4.806 -16.475 1.00 73.44 80 ARG A C 1
ATOM 613 O O . ARG A 1 80 ? 17.026 -5.069 -15.976 1.00 73.44 80 ARG A O 1
ATOM 620 N N . ASN A 1 81 ? 15.583 -5.199 -17.698 1.00 72.44 81 ASN A N 1
ATOM 621 C CA . ASN A 1 81 ? 16.450 -6.002 -18.573 1.00 72.44 81 ASN A CA 1
ATOM 622 C C . ASN A 1 81 ? 17.034 -7.255 -17.880 1.00 72.44 81 ASN A C 1
ATOM 624 O O . ASN A 1 81 ? 18.221 -7.545 -18.006 1.00 72.44 81 ASN A O 1
ATOM 628 N N . GLY A 1 82 ? 16.225 -7.962 -17.084 1.00 73.62 82 GLY A N 1
ATOM 629 C CA . GLY A 1 82 ? 16.662 -9.149 -16.333 1.00 73.62 82 GLY A CA 1
ATOM 630 C C . GLY A 1 82 ? 17.472 -8.863 -15.060 1.00 73.62 82 GLY A C 1
ATOM 631 O O . GLY A 1 82 ? 17.798 -9.795 -14.329 1.00 73.62 82 GLY A O 1
ATOM 632 N N . TRP A 1 83 ? 17.752 -7.595 -14.745 1.00 77.81 83 TRP A N 1
ATOM 633 C CA . TRP A 1 83 ? 18.435 -7.190 -13.519 1.00 77.81 83 TRP A CA 1
ATOM 634 C C . TRP A 1 83 ? 17.446 -6.674 -12.482 1.00 77.81 83 TRP A C 1
ATOM 636 O O . TRP A 1 83 ? 16.664 -5.755 -12.735 1.00 77.81 83 TRP A O 1
ATOM 646 N N . LYS A 1 84 ? 17.506 -7.252 -11.280 1.00 78.62 84 LYS A N 1
ATOM 647 C CA . LYS A 1 84 ? 16.710 -6.787 -10.146 1.00 78.62 84 LYS A CA 1
ATOM 648 C C . LYS A 1 84 ? 17.213 -5.415 -9.695 1.00 78.62 84 LYS A C 1
ATOM 650 O O . LYS A 1 84 ? 18.337 -5.285 -9.214 1.00 78.62 84 LYS A O 1
ATOM 655 N N . GLY A 1 85 ? 16.364 -4.407 -9.845 1.00 79.75 85 GLY A N 1
ATOM 656 C CA . GLY A 1 85 ? 16.588 -3.060 -9.346 1.00 79.75 85 GLY A CA 1
ATOM 657 C C . GLY A 1 85 ? 16.473 -2.963 -7.819 1.00 79.75 85 GLY A C 1
ATOM 658 O O . GLY A 1 85 ? 16.147 -3.942 -7.135 1.00 79.75 85 GLY A O 1
ATOM 659 N N . PRO A 1 86 ? 16.736 -1.773 -7.255 1.00 84.12 86 PRO A N 1
ATOM 660 C CA . PRO A 1 86 ? 16.616 -1.548 -5.822 1.00 84.12 86 PRO A CA 1
ATOM 661 C C . PRO A 1 86 ? 15.177 -1.759 -5.341 1.00 84.12 86 PRO A C 1
ATOM 663 O O . PRO A 1 86 ? 14.205 -1.498 -6.054 1.00 84.12 86 PRO A O 1
ATOM 666 N N . ASN A 1 87 ? 15.049 -2.204 -4.092 1.00 88.88 87 ASN A N 1
ATOM 667 C CA . ASN A 1 87 ? 13.754 -2.275 -3.433 1.00 88.88 87 ASN A CA 1
ATOM 668 C C . ASN A 1 87 ? 13.374 -0.894 -2.893 1.00 88.88 87 ASN A C 1
ATOM 670 O O . ASN A 1 87 ? 14.146 -0.282 -2.155 1.00 88.88 87 ASN A O 1
ATOM 674 N N . TRP A 1 88 ? 12.155 -0.457 -3.184 1.00 90.38 88 TRP A N 1
ATOM 675 C CA . TRP A 1 88 ? 11.573 0.754 -2.615 1.00 90.38 88 TRP A CA 1
ATOM 676 C C . TRP A 1 88 ? 10.586 0.384 -1.521 1.00 90.38 88 TRP A C 1
ATOM 678 O O . TRP A 1 88 ? 9.772 -0.519 -1.695 1.00 90.38 88 TRP A O 1
ATOM 688 N N . ILE A 1 89 ? 10.682 1.058 -0.376 1.00 94.12 89 ILE A N 1
ATOM 689 C CA . ILE A 1 89 ? 9.847 0.786 0.793 1.00 94.12 89 ILE A CA 1
ATOM 690 C C . ILE A 1 89 ? 8.886 1.952 0.979 1.00 94.12 89 ILE A C 1
ATOM 692 O O . ILE A 1 89 ? 9.297 3.101 1.126 1.00 94.12 89 ILE A O 1
ATOM 696 N N . HIS A 1 90 ? 7.604 1.628 1.051 1.00 94.50 90 HIS A N 1
ATOM 697 C CA . HIS A 1 90 ? 6.517 2.558 1.290 1.00 94.50 90 HIS A CA 1
ATOM 698 C C . HIS A 1 90 ? 5.796 2.156 2.570 1.00 94.50 90 HIS A C 1
ATOM 700 O O . HIS A 1 90 ? 5.639 0.971 2.876 1.00 94.50 90 HIS A O 1
ATOM 706 N N . SER A 1 91 ? 5.344 3.141 3.338 1.00 94.81 91 SER A N 1
ATOM 707 C CA . SER A 1 91 ? 4.518 2.866 4.506 1.00 94.81 91 SER A CA 1
ATOM 708 C C . SER A 1 91 ? 3.529 3.985 4.758 1.00 94.81 91 SER A C 1
ATOM 710 O O . SER A 1 91 ? 3.856 5.151 4.549 1.00 94.81 91 SER A O 1
ATOM 712 N N . ALA A 1 92 ? 2.349 3.621 5.238 1.00 95.00 92 ALA A N 1
ATOM 713 C CA . ALA A 1 92 ? 1.294 4.559 5.587 1.00 95.00 92 ALA A CA 1
ATOM 714 C C . ALA A 1 92 ? 0.494 4.024 6.776 1.00 95.00 92 ALA A C 1
ATOM 716 O O . ALA A 1 92 ? 0.400 2.811 6.974 1.00 95.00 92 ALA A O 1
ATOM 717 N N . ILE A 1 93 ? -0.065 4.935 7.570 1.00 95.19 93 ILE A N 1
ATOM 718 C CA . ILE A 1 93 ? -1.015 4.604 8.633 1.00 95.19 93 ILE A CA 1
ATOM 719 C C . ILE A 1 93 ? -2.419 4.730 8.047 1.00 95.19 93 ILE A C 1
ATOM 721 O O . ILE A 1 93 ? -2.727 5.726 7.394 1.00 95.19 93 ILE A O 1
ATOM 725 N N . VAL A 1 94 ? -3.253 3.716 8.268 1.00 92.69 94 VAL A N 1
ATOM 726 C CA . VAL A 1 94 ? -4.655 3.718 7.858 1.00 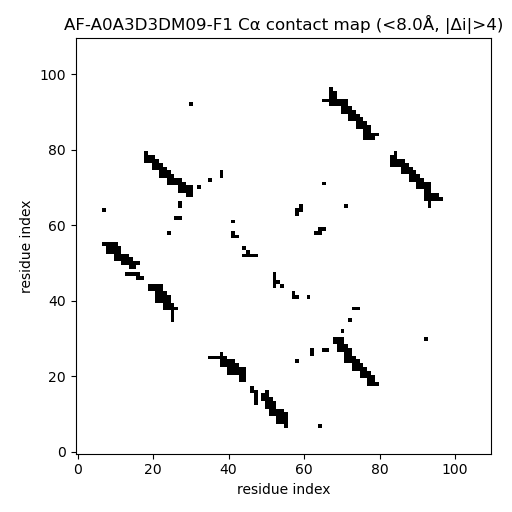92.69 94 VAL A CA 1
ATOM 727 C C . VAL A 1 94 ? -5.368 4.856 8.595 1.00 92.69 94 VAL A C 1
ATOM 729 O O . VAL A 1 94 ? -5.321 4.889 9.831 1.00 92.69 94 VAL A O 1
ATOM 732 N N . PRO A 1 95 ? -6.009 5.794 7.877 1.00 89.19 95 PRO A N 1
ATOM 733 C CA . PRO A 1 95 ? -6.696 6.909 8.508 1.00 89.19 95 PRO A CA 1
ATOM 734 C C . PRO A 1 95 ? -7.862 6.417 9.3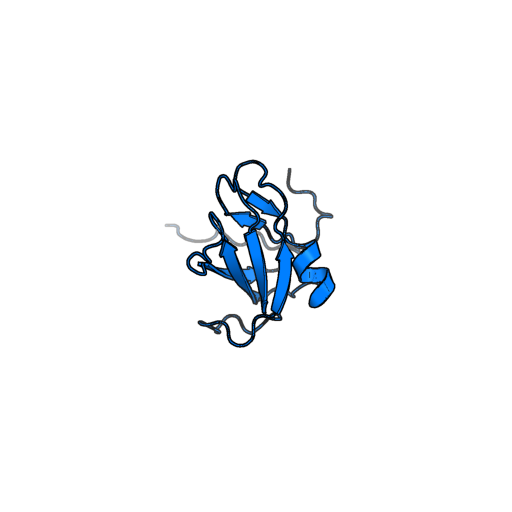83 1.00 89.19 95 PRO A C 1
ATOM 736 O O . PRO A 1 95 ? -8.396 5.329 9.146 1.00 89.19 95 PRO A O 1
ATOM 739 N N . PRO A 1 96 ? -8.278 7.203 10.392 1.00 85.44 96 PRO A N 1
ATOM 740 C CA . PRO A 1 96 ? -9.517 6.936 11.115 1.00 85.44 96 PRO A CA 1
ATOM 741 C C . PRO A 1 96 ? -10.690 6.843 10.131 1.00 85.44 96 PRO A C 1
ATOM 743 O O . PRO A 1 96 ? -10.756 7.611 9.169 1.00 85.44 96 PRO A O 1
ATOM 746 N N . SER A 1 97 ? -11.625 5.917 10.368 1.00 72.12 97 SER A N 1
ATOM 747 C CA . SER A 1 97 ? -12.899 5.918 9.651 1.00 72.12 97 SER A CA 1
ATOM 748 C C . SER A 1 97 ? -13.568 7.265 9.902 1.00 72.12 97 SER A C 1
ATOM 750 O O . SER A 1 97 ? -13.809 7.626 11.054 1.00 72.12 97 SER A O 1
ATOM 752 N N . SER A 1 98 ? -13.835 8.027 8.841 1.00 60.97 98 SER A N 1
ATOM 753 C CA . SER A 1 98 ? -14.524 9.315 8.940 1.00 60.97 98 SER A CA 1
ATOM 754 C C . SER A 1 98 ? -16.014 9.099 9.224 1.00 60.97 98 SER A C 1
ATOM 756 O O . SER A 1 98 ? -16.882 9.454 8.437 1.00 60.97 98 SER A O 1
ATOM 758 N N . THR A 1 99 ? -16.334 8.494 10.362 1.00 47.19 99 THR A N 1
ATOM 759 C CA . THR A 1 99 ? -17.630 8.659 11.009 1.00 47.19 99 THR A CA 1
ATOM 760 C C . THR A 1 99 ? -17.521 9.923 11.857 1.00 47.19 99 THR A C 1
ATOM 762 O 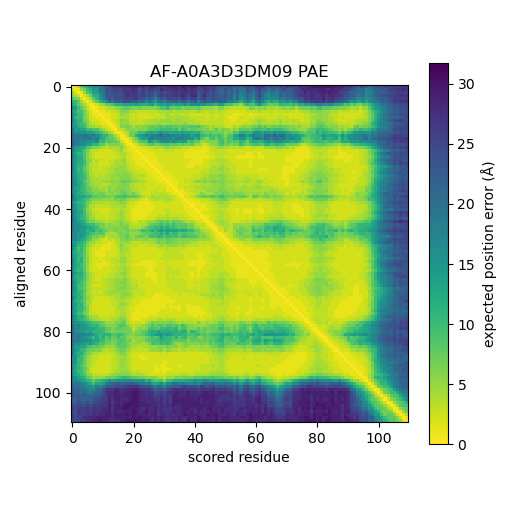O . THR A 1 99 ? -17.131 9.874 13.019 1.00 47.19 99 THR A O 1
ATOM 765 N N . ALA A 1 100 ? -17.766 11.058 11.195 1.00 47.31 100 ALA A N 1
ATOM 766 C CA . ALA A 1 100 ? -18.043 12.383 11.748 1.00 47.31 100 ALA A CA 1
ATOM 767 C C . ALA A 1 100 ? -17.206 12.836 12.960 1.00 47.31 100 ALA A C 1
ATOM 769 O O . ALA A 1 100 ? -17.655 12.715 14.094 1.00 47.31 100 ALA A O 1
ATOM 770 N N . LYS A 1 101 ? -16.079 13.519 12.705 1.00 38.47 101 LYS A N 1
ATOM 771 C CA . LYS A 1 101 ? -15.695 14.740 13.441 1.00 38.47 101 LYS A CA 1
ATOM 772 C C . LYS A 1 101 ? -14.945 15.698 12.516 1.00 38.47 101 LYS A C 1
ATOM 774 O O . LYS A 1 101 ? -13.722 15.661 12.412 1.00 38.47 101 LYS A O 1
ATOM 779 N N . SER A 1 102 ? -15.696 16.611 11.902 1.00 45.50 102 SER A N 1
ATOM 780 C CA . SER A 1 102 ? -15.203 17.965 11.651 1.00 45.50 102 SER A CA 1
ATOM 781 C C . SER A 1 102 ? -14.843 18.578 13.006 1.00 45.50 102 SER A C 1
ATOM 783 O O . SER A 1 102 ? -15.690 19.135 13.693 1.00 45.50 102 SER A O 1
ATOM 785 N N . GLN A 1 103 ? -13.601 18.401 13.439 1.00 50.91 103 GLN A N 1
ATOM 786 C CA . GLN A 1 103 ? -13.007 19.150 14.543 1.00 50.91 103 GLN A CA 1
ATOM 787 C C . GLN A 1 103 ? -11.610 19.602 14.119 1.00 50.91 103 GLN A C 1
ATOM 789 O O . GLN A 1 103 ? -10.599 19.144 14.633 1.00 50.91 103 GLN A O 1
ATOM 794 N N . GLN A 1 104 ? -11.577 20.500 13.138 1.00 43.84 104 GLN A N 1
ATOM 795 C CA . GLN A 1 104 ? -10.500 21.467 12.946 1.00 43.84 104 GLN A CA 1
ATOM 796 C C . GLN A 1 104 ? -11.150 22.786 12.530 1.00 43.84 104 GLN A C 1
ATOM 798 O O . GLN A 1 104 ? -11.344 23.029 11.347 1.00 43.84 104 GLN A O 1
ATOM 803 N N . ALA A 1 105 ? -11.580 23.558 13.534 1.00 44.97 105 ALA A N 1
ATOM 804 C CA . ALA A 1 105 ? -11.608 25.028 13.551 1.00 44.97 105 ALA A CA 1
ATOM 805 C C . ALA A 1 105 ? -12.361 25.537 14.799 1.00 44.97 105 ALA A C 1
ATOM 807 O O . ALA A 1 105 ? -13.455 26.078 14.723 1.00 44.97 105 ALA A O 1
ATOM 808 N N . THR A 1 106 ? -11.764 25.337 15.967 1.00 41.00 106 THR A N 1
ATOM 809 C CA . THR A 1 106 ? -11.742 26.325 17.055 1.00 41.00 106 THR A CA 1
ATOM 810 C C . THR A 1 106 ? -10.415 26.017 17.750 1.00 41.00 106 THR A C 1
ATOM 812 O O . THR A 1 106 ? -10.109 24.855 17.984 1.00 41.00 106 THR A O 1
ATOM 815 N N . GLU A 1 107 ? -9.470 26.922 17.929 1.00 36.69 107 GLU A N 1
ATOM 816 C CA . GLU A 1 107 ? -9.628 28.234 18.523 1.00 36.69 107 GLU A CA 1
ATOM 817 C C . GLU A 1 107 ? -8.272 28.941 18.390 1.00 36.69 107 GLU A C 1
ATOM 819 O O . GLU A 1 107 ? -7.249 28.420 18.838 1.00 36.69 107 GLU A O 1
ATOM 824 N N . LYS A 1 108 ? -8.246 30.118 17.767 1.00 31.58 108 LYS A N 1
ATOM 825 C CA . LYS A 1 108 ? -7.442 31.220 18.297 1.00 31.58 108 LYS A CA 1
ATOM 826 C C . LYS A 1 108 ? -7.999 32.550 17.795 1.00 31.58 108 LYS A C 1
ATOM 828 O O . LYS A 1 108 ? -7.726 32.979 16.680 1.00 31.58 108 LYS A O 1
ATOM 833 N N . ALA A 1 109 ? -8.797 33.157 18.656 1.00 33.47 109 ALA A N 1
ATOM 834 C CA . ALA A 1 109 ? -8.983 34.595 18.812 1.00 33.47 109 ALA A CA 1
ATOM 835 C C . ALA A 1 109 ? -8.998 34.843 20.339 1.00 33.47 109 ALA A C 1
ATOM 837 O O . ALA A 1 109 ? -9.293 33.887 21.065 1.00 33.47 109 ALA A O 1
ATOM 838 N N . PRO A 1 110 ? -8.705 36.042 20.867 1.00 52.06 110 PRO A N 1
ATOM 839 C CA . PRO A 1 110 ? -8.492 37.336 20.217 1.00 52.06 110 PRO A CA 1
ATOM 840 C C . PRO A 1 110 ? -7.029 37.816 20.219 1.00 52.06 110 PRO A C 1
ATOM 842 O O . PRO A 1 110 ? -6.161 37.136 20.816 1.00 52.06 110 PRO A O 1
#

Radius of gyration: 16.75 Å; Cα contacts (8 Å, |Δi|>4): 177; chains: 1; bounding box: 38×49×39 Å